Protein AF-A0A6B3EJN7-F1 (afdb_monomer_lite)

Sequence (71 aa):
LLIMTVEPGFGGQAFLDIMLPKIRRTRQLVAKHGLDLWVQVDGGVSAETVERCAEAGADVFVAGSAVYGAK

Secondary structure (DSSP, 8-state):
-EEESS-TT-SSPPP-GGGHHHHHHHHHHHHHTT-----EEESS-STTTHHHHHHTT--EE---HHHHT--

pLDDT: mean 94.47, std 6.94, range [54.19, 98.75]

Structure (mmCIF, N/CA/C/O backbone):
data_AF-A0A6B3EJN7-F1
#
_entry.id   AF-A0A6B3EJN7-F1
#
loop_
_atom_site.group_PDB
_atom_site.id
_atom_site.type_symbol
_atom_site.label_atom_id
_atom_site.label_alt_id
_atom_site.label_comp_id
_atom_site.label_asym_id
_atom_site.label_entity_id
_atom_site.label_seq_id
_atom_site.pdbx_PDB_ins_code
_atom_site.Cartn_x
_atom_site.Cartn_y
_atom_site.Cartn_z
_atom_site.occupancy
_atom_site.B_iso_or_equiv
_atom_site.auth_seq_id
_atom_site.auth_comp_id
_atom_site.auth_asym_id
_atom_site.auth_atom_id
_atom_site.pdbx_PDB_model_num
ATOM 1 N N . LEU A 1 1 ? -8.857 7.390 2.803 1.00 97.31 1 LEU A N 1
ATOM 2 C CA . LEU A 1 1 ? -7.593 8.132 3.032 1.00 97.31 1 LEU A CA 1
ATOM 3 C C . LEU A 1 1 ? -6.509 7.508 2.175 1.00 97.31 1 LEU A C 1
ATOM 5 O O . LEU A 1 1 ? -6.355 6.297 2.240 1.00 97.31 1 LEU A O 1
ATOM 9 N N . LEU A 1 2 ? -5.780 8.312 1.403 1.00 97.88 2 LEU A N 1
ATOM 10 C CA . LEU A 1 2 ? -4.675 7.853 0.561 1.00 97.88 2 LEU A CA 1
ATOM 11 C C . LEU A 1 2 ? -3.330 8.118 1.246 1.00 97.88 2 LEU A C 1
ATOM 13 O O . LEU A 1 2 ? -3.110 9.195 1.804 1.00 97.88 2 LEU A O 1
ATOM 17 N N . ILE A 1 3 ? -2.438 7.130 1.203 1.00 97.88 3 ILE A N 1
ATOM 18 C CA . ILE A 1 3 ? -1.063 7.207 1.694 1.00 97.88 3 ILE A CA 1
ATOM 19 C C . ILE A 1 3 ? -0.120 6.976 0.515 1.00 97.88 3 ILE A C 1
ATOM 21 O O . ILE A 1 3 ? -0.086 5.891 -0.060 1.00 97.88 3 ILE A O 1
ATOM 25 N N . MET A 1 4 ? 0.679 7.993 0.198 1.00 97.50 4 MET A N 1
ATOM 26 C CA . MET A 1 4 ? 1.794 7.847 -0.734 1.00 97.50 4 MET A CA 1
ATOM 27 C C . MET A 1 4 ? 2.886 6.991 -0.086 1.00 97.50 4 MET A C 1
ATOM 29 O O . MET A 1 4 ? 3.287 7.247 1.053 1.00 97.50 4 MET A O 1
ATOM 33 N N . THR A 1 5 ? 3.362 5.989 -0.815 1.00 96.88 5 THR A N 1
ATOM 34 C CA . THR A 1 5 ? 4.489 5.117 -0.439 1.00 96.88 5 THR A CA 1
ATOM 35 C C . THR A 1 5 ? 5.724 5.371 -1.302 1.00 96.88 5 THR A C 1
ATOM 37 O O . THR A 1 5 ? 6.635 4.557 -1.376 1.00 96.88 5 THR A O 1
ATOM 40 N N . VAL A 1 6 ? 5.752 6.543 -1.928 1.00 96.06 6 VAL A N 1
ATOM 41 C CA . VAL A 1 6 ? 6.852 7.134 -2.690 1.00 96.06 6 VAL A CA 1
ATOM 42 C C . VAL A 1 6 ? 6.836 8.640 -2.436 1.00 96.06 6 VAL A C 1
ATOM 44 O O . VAL A 1 6 ? 5.831 9.175 -1.955 1.00 96.06 6 VAL A O 1
ATOM 47 N N . GLU A 1 7 ? 7.910 9.338 -2.792 1.00 94.06 7 GLU A N 1
ATOM 48 C CA . GLU A 1 7 ? 7.865 10.799 -2.852 1.00 94.06 7 GLU A CA 1
ATOM 49 C C . GLU A 1 7 ? 6.919 11.248 -3.981 1.00 94.06 7 GLU A C 1
ATOM 51 O O . GLU A 1 7 ? 6.969 10.700 -5.084 1.00 94.06 7 GLU A O 1
ATOM 56 N N . PRO A 1 8 ? 6.017 12.213 -3.754 1.00 89.44 8 PRO A N 1
ATOM 57 C CA . PRO A 1 8 ? 5.090 12.657 -4.786 1.00 89.44 8 PRO A CA 1
ATOM 58 C C . PRO A 1 8 ? 5.821 13.386 -5.921 1.00 89.44 8 PRO A C 1
ATOM 60 O O . PRO A 1 8 ? 6.761 14.143 -5.696 1.00 89.44 8 PRO A O 1
ATOM 63 N N . GLY A 1 9 ? 5.345 13.199 -7.153 1.00 87.56 9 GLY A N 1
ATOM 64 C CA . GLY A 1 9 ? 5.812 13.953 -8.320 1.00 87.56 9 GLY A CA 1
ATOM 65 C C . GLY A 1 9 ? 5.832 13.129 -9.600 1.00 87.56 9 GLY A C 1
ATOM 66 O O . GLY A 1 9 ? 5.254 13.545 -10.600 1.00 87.56 9 GLY A O 1
ATOM 67 N N . PHE A 1 10 ? 6.444 11.941 -9.563 1.00 84.06 10 PHE A N 1
ATOM 68 C CA . PHE A 1 10 ? 6.656 11.113 -10.756 1.00 84.06 10 PHE A CA 1
ATOM 69 C C . PHE A 1 10 ? 6.315 9.634 -10.526 1.00 84.06 10 PHE A C 1
ATOM 71 O O . PHE A 1 10 ? 6.409 9.117 -9.413 1.00 84.06 10 PHE A O 1
ATOM 78 N N . GLY A 1 11 ? 5.935 8.934 -11.598 1.00 83.12 11 GLY A N 1
ATOM 79 C CA . GLY A 1 11 ? 5.739 7.481 -11.587 1.00 83.12 11 GLY A CA 1
ATOM 80 C C . GLY A 1 11 ? 7.060 6.704 -11.651 1.00 83.12 11 GLY A C 1
ATOM 81 O O . GLY A 1 11 ? 8.098 7.257 -11.999 1.00 83.12 11 GLY A O 1
ATOM 82 N N . GLY A 1 12 ? 7.021 5.406 -11.332 1.00 85.00 12 GLY A N 1
ATOM 83 C CA . GLY A 1 12 ? 8.186 4.511 -11.431 1.00 85.00 12 GLY A CA 1
ATOM 84 C C . GLY A 1 12 ? 9.194 4.609 -10.281 1.00 85.00 12 GLY A C 1
ATOM 85 O O . GLY A 1 12 ? 10.253 3.994 -10.343 1.00 85.00 12 GLY A O 1
ATOM 86 N N . GLN A 1 13 ? 8.875 5.363 -9.231 1.00 91.50 13 GLN A N 1
ATOM 87 C CA . GLN A 1 13 ? 9.713 5.461 -8.040 1.00 91.50 13 GLN A CA 1
ATOM 88 C C . GLN A 1 13 ? 9.628 4.195 -7.180 1.00 91.50 13 GLN A C 1
ATOM 90 O O . GLN A 1 13 ? 8.599 3.514 -7.141 1.00 91.50 13 GLN A O 1
ATOM 95 N N . ALA A 1 14 ? 10.725 3.898 -6.485 1.00 92.19 14 ALA A N 1
ATOM 96 C CA . ALA A 1 14 ? 10.826 2.746 -5.602 1.00 92.19 14 ALA A CA 1
ATOM 97 C C . ALA A 1 14 ? 9.947 2.911 -4.357 1.00 92.19 14 ALA A C 1
ATOM 99 O O . ALA A 1 14 ? 9.835 4.002 -3.799 1.00 92.19 14 ALA A O 1
ATOM 100 N N . PHE A 1 15 ? 9.361 1.800 -3.916 1.00 95.56 15 PHE A N 1
ATOM 101 C CA . PHE A 1 15 ? 8.546 1.735 -2.711 1.00 95.56 15 PHE A CA 1
ATOM 102 C C . PHE A 1 15 ? 9.351 2.108 -1.458 1.00 95.56 15 PHE A C 1
ATOM 104 O O . PHE A 1 15 ? 10.463 1.623 -1.248 1.00 95.56 15 PHE A O 1
ATOM 111 N N . LEU A 1 16 ? 8.766 2.941 -0.602 1.00 97.06 16 LEU A N 1
ATOM 112 C CA . LEU A 1 16 ? 9.341 3.380 0.663 1.00 97.06 16 LEU A CA 1
ATOM 113 C C . LEU A 1 16 ? 8.787 2.535 1.816 1.00 97.06 16 LEU A C 1
ATOM 115 O O . LEU A 1 16 ? 7.750 2.863 2.396 1.00 97.06 16 LEU A O 1
ATOM 119 N N . ASP A 1 17 ? 9.518 1.490 2.217 1.00 96.25 17 ASP A N 1
ATOM 120 C CA . ASP A 1 17 ? 9.150 0.608 3.343 1.00 96.25 17 ASP A CA 1
ATOM 121 C C . ASP A 1 17 ? 8.883 1.358 4.659 1.00 96.25 17 ASP A C 1
ATOM 123 O O . ASP A 1 17 ? 8.051 0.947 5.472 1.00 96.25 17 ASP A O 1
ATOM 127 N N . ILE A 1 18 ? 9.518 2.519 4.841 1.00 97.31 18 ILE A N 1
ATOM 128 C CA . ILE A 1 18 ? 9.287 3.424 5.975 1.00 97.31 18 ILE A CA 1
ATOM 129 C C . ILE A 1 18 ? 7.829 3.918 6.074 1.00 97.31 18 ILE A C 1
ATOM 131 O O . ILE A 1 18 ? 7.419 4.418 7.123 1.00 97.31 18 ILE A O 1
ATOM 135 N N . ME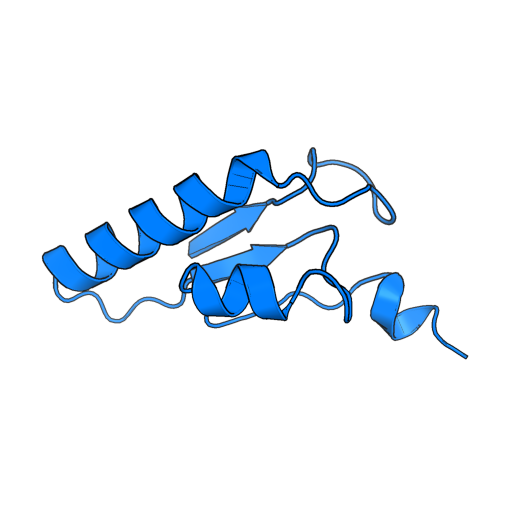T A 1 19 ? 7.010 3.748 5.030 1.00 98.12 19 MET A N 1
ATOM 136 C CA . MET A 1 19 ? 5.583 4.081 5.049 1.00 98.12 19 MET A CA 1
ATOM 137 C C . MET A 1 19 ? 4.684 2.955 5.585 1.00 98.12 19 MET A C 1
ATOM 139 O O . MET A 1 19 ? 3.555 3.241 5.991 1.00 98.12 19 MET A O 1
ATOM 143 N N . LEU A 1 20 ? 5.158 1.707 5.704 1.00 98.31 20 LEU A N 1
ATOM 144 C CA . LEU A 1 20 ? 4.356 0.607 6.272 1.00 98.31 20 LEU A CA 1
ATOM 145 C C . LEU A 1 20 ? 3.853 0.899 7.704 1.00 98.31 20 LEU A C 1
ATOM 147 O O . LEU A 1 20 ? 2.664 0.690 7.972 1.00 98.31 20 LEU A O 1
ATOM 151 N N . PRO A 1 21 ? 4.667 1.447 8.634 1.00 98.50 21 PRO A N 1
ATOM 152 C CA . PRO A 1 21 ? 4.176 1.865 9.948 1.00 98.50 21 PRO A CA 1
ATOM 153 C C . PRO A 1 21 ? 3.065 2.923 9.8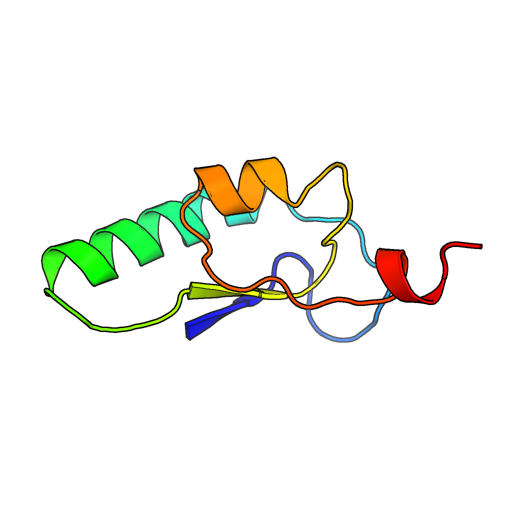79 1.00 98.50 21 PRO A C 1
ATOM 155 O O . PRO A 1 21 ? 2.150 2.903 10.705 1.00 98.50 21 PRO A O 1
ATOM 158 N N . LYS A 1 22 ? 3.097 3.820 8.884 1.00 98.31 22 LYS A N 1
ATOM 159 C CA . LYS A 1 22 ? 2.068 4.852 8.682 1.00 98.31 22 LYS A CA 1
ATOM 160 C C . LYS A 1 22 ? 0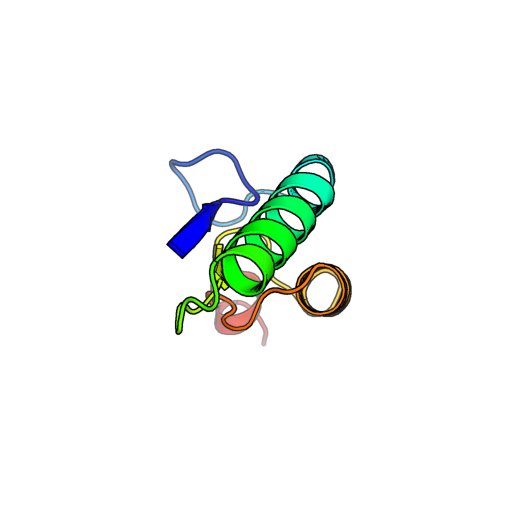.735 4.239 8.250 1.00 98.31 22 LYS A C 1
ATOM 162 O O . LYS A 1 22 ? -0.311 4.667 8.744 1.00 98.31 22 LYS A O 1
ATOM 167 N N . ILE A 1 23 ? 0.765 3.209 7.402 1.00 98.62 23 ILE A N 1
ATOM 168 C CA . ILE A 1 23 ? -0.430 2.446 7.008 1.00 98.62 23 ILE A CA 1
ATOM 169 C C . ILE A 1 23 ? -1.021 1.739 8.236 1.00 98.62 23 ILE A C 1
ATOM 171 O O . ILE A 1 23 ? -2.193 1.953 8.553 1.00 98.62 23 ILE A O 1
ATOM 175 N N . ARG A 1 24 ? -0.195 1.023 9.016 1.00 98.75 24 ARG A N 1
ATOM 176 C CA . ARG A 1 24 ? -0.640 0.353 10.258 1.00 98.75 24 ARG 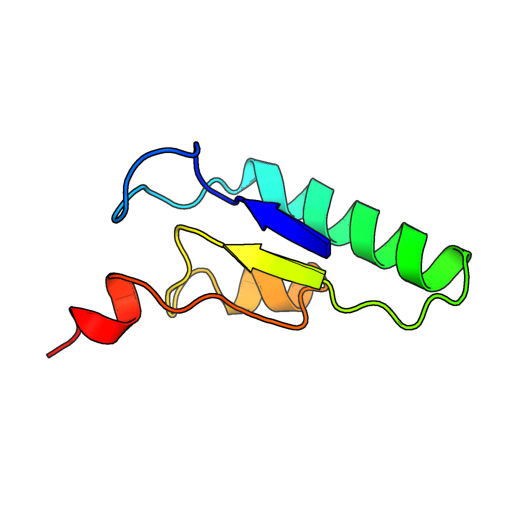A CA 1
ATOM 177 C C . ARG A 1 24 ? -1.262 1.328 11.246 1.00 98.75 24 ARG A C 1
ATOM 179 O O . ARG A 1 24 ? -2.340 1.078 11.786 1.00 98.75 24 ARG A O 1
ATOM 186 N N . ARG A 1 25 ? -0.602 2.466 11.469 1.00 98.62 25 ARG A N 1
ATOM 187 C CA . ARG A 1 25 ? -1.098 3.494 12.384 1.00 98.62 25 ARG A CA 1
ATOM 188 C C . ARG A 1 25 ? -2.435 4.057 11.919 1.00 98.62 25 ARG A C 1
ATOM 190 O O . ARG A 1 25 ? -3.333 4.250 12.736 1.00 98.62 25 ARG A O 1
ATOM 197 N N . THR A 1 26 ? -2.574 4.280 10.618 1.00 98.56 26 THR A N 1
ATOM 198 C CA . THR A 1 26 ? -3.830 4.718 10.010 1.00 98.56 26 THR A CA 1
ATOM 199 C C . THR A 1 26 ? -4.940 3.698 10.242 1.00 98.56 26 THR A C 1
ATOM 201 O O . THR A 1 26 ? -5.987 4.069 10.768 1.00 98.56 26 THR A O 1
ATOM 204 N N . ARG A 1 27 ? -4.703 2.412 9.953 1.00 98.62 27 ARG A N 1
ATOM 205 C CA . ARG A 1 27 ? -5.686 1.342 10.188 1.00 98.62 27 ARG A CA 1
ATOM 206 C C . ARG A 1 27 ? -6.129 1.275 11.649 1.00 98.62 27 ARG A C 1
ATOM 208 O O . ARG A 1 27 ? -7.321 1.183 11.927 1.00 98.62 27 ARG A O 1
ATOM 215 N N . GLN A 1 28 ? -5.187 1.380 12.586 1.00 98.56 28 GLN A N 1
ATOM 216 C CA . GLN A 1 28 ? -5.500 1.409 14.017 1.00 98.56 28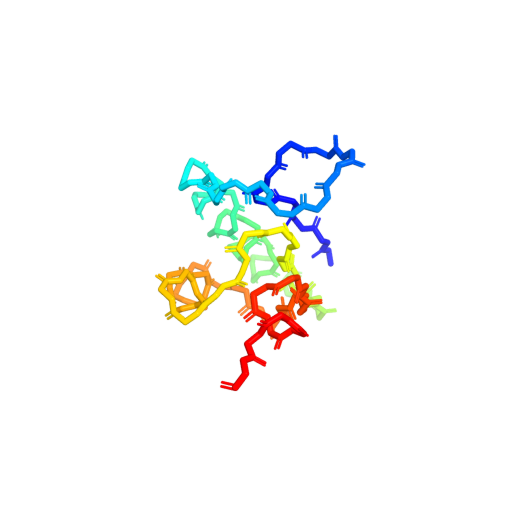 GLN A CA 1
ATOM 217 C C . GLN A 1 28 ? -6.391 2.597 14.394 1.00 98.56 28 GLN A C 1
ATOM 219 O O . GLN A 1 28 ? -7.286 2.443 15.219 1.00 98.56 28 GLN A O 1
ATOM 224 N N . LEU A 1 29 ? -6.160 3.778 13.811 1.00 98.50 29 LEU A N 1
ATOM 225 C CA . LEU A 1 29 ? -6.989 4.959 14.060 1.00 98.50 29 LEU A CA 1
ATOM 226 C C . LEU A 1 29 ? -8.392 4.799 13.465 1.00 98.50 29 LEU A C 1
ATOM 228 O O . LEU A 1 29 ? -9.365 5.097 14.152 1.00 98.50 29 LEU A O 1
ATOM 232 N N . VAL A 1 30 ? -8.502 4.272 12.244 1.00 98.50 30 VAL A N 1
ATOM 233 C CA . VAL A 1 30 ? -9.792 3.954 11.607 1.00 98.50 30 VAL A CA 1
ATOM 234 C C . VAL A 1 30 ? -10.611 3.021 12.499 1.00 98.50 30 VAL A C 1
ATOM 236 O O . VAL A 1 30 ? -11.743 3.348 12.849 1.00 98.50 30 VAL A O 1
ATOM 239 N N . ALA A 1 31 ? -10.007 1.919 12.955 1.00 98.19 31 ALA A N 1
ATOM 240 C CA . ALA A 1 31 ? -10.662 0.958 13.838 1.00 98.19 31 ALA A CA 1
ATOM 241 C C . ALA A 1 31 ? -11.021 1.566 15.204 1.00 98.19 31 ALA A C 1
ATOM 243 O O . ALA A 1 31 ? -12.145 1.409 15.673 1.00 98.19 31 ALA A O 1
ATOM 244 N N . LYS A 1 32 ? -10.095 2.311 15.827 1.00 98.50 32 LYS A N 1
ATOM 245 C CA . LYS A 1 32 ? -10.310 2.969 17.129 1.00 98.50 32 LYS A CA 1
ATOM 246 C C . LYS A 1 32 ? -11.523 3.900 17.118 1.00 98.50 32 LYS A C 1
ATOM 248 O O . LYS A 1 32 ? -12.199 4.027 18.134 1.00 98.50 32 LYS A O 1
ATOM 253 N N . HIS A 1 33 ? -11.759 4.576 15.999 1.00 98.25 33 HIS A N 1
ATOM 254 C CA . HIS A 1 33 ? -12.848 5.534 15.850 1.00 98.25 33 HIS A CA 1
ATOM 255 C C . HIS A 1 33 ? -14.093 4.943 15.172 1.00 98.25 33 HIS A C 1
ATOM 257 O O . HIS A 1 33 ? -15.052 5.679 14.963 1.00 98.25 33 HIS A O 1
ATOM 263 N N . GLY A 1 34 ? -14.098 3.643 14.847 1.00 98.00 34 GLY A N 1
ATOM 264 C CA . GLY A 1 34 ? -15.227 2.979 14.188 1.00 98.00 34 GLY A CA 1
ATOM 265 C C . GLY A 1 34 ? -15.577 3.590 12.830 1.00 98.00 34 GLY A C 1
ATOM 266 O O . GLY A 1 34 ? -16.749 3.653 12.473 1.00 98.00 34 GLY A O 1
ATOM 267 N N . LEU A 1 35 ? -14.578 4.105 12.107 1.00 98.25 35 LEU A N 1
ATOM 268 C CA . LEU A 1 35 ? -14.800 4.794 10.840 1.00 98.25 35 LEU A CA 1
ATOM 269 C C . LEU A 1 35 ? -14.973 3.782 9.709 1.00 98.25 35 LEU A C 1
ATOM 271 O O . LEU A 1 35 ? -14.130 2.903 9.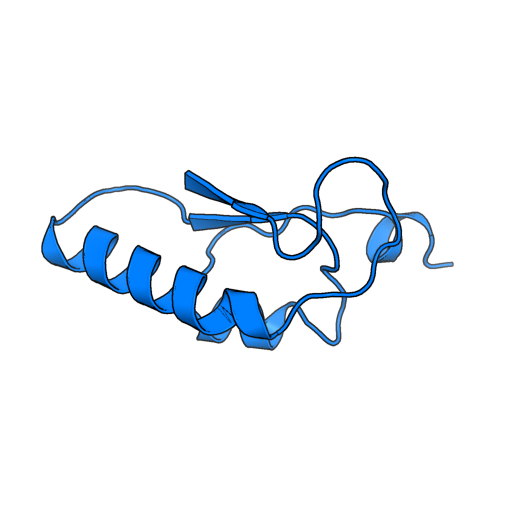528 1.00 98.25 35 LEU A O 1
ATOM 275 N N . ASP A 1 36 ? -16.008 3.973 8.898 1.00 97.75 36 ASP A N 1
ATOM 276 C CA . ASP A 1 36 ? -16.111 3.331 7.591 1.00 97.75 36 ASP A CA 1
ATOM 277 C C . ASP A 1 36 ? -15.252 4.112 6.587 1.00 97.75 36 ASP A C 1
ATOM 279 O O . ASP A 1 36 ? -15.699 5.054 5.930 1.00 97.75 36 ASP A O 1
ATOM 283 N N . LEU A 1 37 ? -13.951 3.815 6.584 1.00 97.81 37 LEU A N 1
ATOM 284 C CA . LEU A 1 37 ? -12.971 4.522 5.773 1.00 97.81 37 LEU A CA 1
ATOM 285 C C . LEU A 1 37 ? -11.980 3.551 5.142 1.00 97.81 37 LEU A C 1
ATOM 287 O O . LEU A 1 37 ? -11.242 2.851 5.837 1.00 97.81 37 LEU A O 1
ATOM 291 N N . TRP A 1 38 ? -11.899 3.600 3.814 1.00 98.19 38 TRP A N 1
ATOM 292 C CA . TRP A 1 38 ? -10.897 2.855 3.067 1.00 98.19 38 TRP A CA 1
ATOM 293 C C . TRP A 1 38 ? -9.514 3.497 3.178 1.00 98.19 38 TRP A C 1
ATOM 295 O O . TRP A 1 38 ? -9.356 4.717 3.022 1.00 98.19 38 TRP A O 1
ATOM 305 N N . VAL A 1 39 ? -8.502 2.671 3.423 1.00 98.56 39 VAL A N 1
ATOM 306 C CA . VAL A 1 39 ? -7.086 3.050 3.418 1.00 98.56 39 VAL A CA 1
ATOM 307 C C . VAL A 1 39 ? -6.492 2.650 2.074 1.00 98.56 39 VAL A C 1
ATOM 309 O O . VAL A 1 39 ? -6.369 1.471 1.760 1.00 98.56 39 VAL A O 1
ATOM 312 N N . GLN A 1 40 ? -6.127 3.646 1.278 1.00 98.44 40 GLN A N 1
ATOM 313 C CA . GLN A 1 40 ? -5.547 3.470 -0.045 1.00 98.44 40 GLN A CA 1
ATOM 314 C C . GLN A 1 40 ? -4.037 3.703 -0.004 1.00 98.44 40 GLN A C 1
ATOM 316 O O . GLN A 1 40 ? -3.574 4.606 0.697 1.00 98.44 40 GLN A O 1
ATOM 321 N N . VAL A 1 41 ? -3.283 2.931 -0.782 1.00 98.06 41 VAL A N 1
ATOM 322 C CA . VAL A 1 41 ? -1.843 3.130 -0.998 1.00 98.06 41 VAL A CA 1
ATOM 323 C C . VAL A 1 41 ? -1.556 3.477 -2.453 1.00 98.06 41 VAL A C 1
ATOM 325 O O . VAL A 1 41 ? -2.137 2.881 -3.363 1.00 98.06 41 VAL A O 1
ATOM 328 N N . ASP A 1 42 ? -0.667 4.446 -2.655 1.00 96.25 42 ASP A N 1
ATOM 329 C CA . ASP A 1 42 ? -0.272 4.942 -3.974 1.00 96.25 42 ASP A CA 1
ATOM 330 C C . ASP A 1 42 ? 1.256 5.054 -4.101 1.00 96.25 42 ASP A C 1
ATOM 332 O O . ASP A 1 42 ? 1.952 5.428 -3.152 1.00 96.25 42 ASP A O 1
ATOM 336 N N . GLY A 1 43 ? 1.771 4.711 -5.281 1.00 95.69 43 GLY A N 1
ATOM 337 C CA . GLY A 1 43 ? 3.193 4.630 -5.610 1.00 95.69 43 GLY A CA 1
ATOM 338 C C . GLY A 1 43 ? 3.835 3.286 -5.265 1.00 95.69 43 GLY A C 1
ATOM 339 O O . GLY A 1 43 ? 3.489 2.660 -4.277 1.00 95.69 43 GLY A O 1
ATOM 340 N N . GLY A 1 44 ? 4.768 2.806 -6.091 1.00 93.50 44 GLY A N 1
ATOM 341 C CA . GLY A 1 44 ? 5.583 1.621 -5.778 1.00 93.50 44 GLY A CA 1
ATOM 342 C C . GLY A 1 44 ? 4.831 0.293 -5.558 1.00 93.50 44 GLY A C 1
ATOM 343 O O . GLY A 1 44 ? 5.444 -0.670 -5.098 1.00 93.50 44 GLY A O 1
ATOM 344 N N . VAL A 1 45 ? 3.530 0.208 -5.864 1.00 95.00 45 VAL A N 1
ATOM 345 C CA . VAL A 1 45 ? 2.729 -1.021 -5.722 1.00 95.00 45 VAL A CA 1
ATOM 346 C C . VAL A 1 45 ? 3.064 -2.005 -6.848 1.00 95.00 45 VAL A C 1
ATOM 348 O O . VAL A 1 45 ? 2.890 -1.694 -8.025 1.00 95.00 45 VAL A O 1
ATOM 351 N N . SER A 1 46 ? 3.507 -3.206 -6.482 1.00 94.25 46 SER A N 1
ATOM 352 C CA . SER A 1 46 ? 3.835 -4.333 -7.361 1.00 94.25 46 SER A CA 1
ATOM 353 C C . SER A 1 46 ? 3.514 -5.661 -6.660 1.00 94.25 46 SER A C 1
ATOM 355 O O . SER A 1 46 ? 3.101 -5.669 -5.498 1.00 94.25 46 SER A O 1
ATOM 357 N N . ALA A 1 47 ? 3.747 -6.795 -7.330 1.00 93.38 47 ALA A N 1
ATOM 358 C CA . ALA A 1 47 ? 3.604 -8.122 -6.722 1.00 93.38 47 ALA A CA 1
ATOM 359 C C . ALA A 1 47 ? 4.468 -8.306 -5.454 1.00 93.38 47 ALA A C 1
ATOM 361 O O . ALA A 1 47 ? 4.086 -9.046 -4.557 1.00 93.38 47 ALA A O 1
ATOM 362 N N . GLU A 1 48 ? 5.595 -7.598 -5.345 1.00 92.94 48 GLU A N 1
ATOM 363 C CA . GLU A 1 48 ? 6.518 -7.697 -4.205 1.00 92.94 48 GLU A CA 1
ATOM 364 C C . GLU A 1 48 ? 6.121 -6.804 -3.014 1.00 92.94 48 GLU A C 1
ATOM 366 O O . GLU A 1 48 ? 6.610 -6.983 -1.894 1.00 92.94 48 GLU A O 1
ATOM 371 N N . THR A 1 49 ? 5.296 -5.777 -3.233 1.00 96.00 49 THR A N 1
ATOM 372 C CA . THR A 1 49 ? 4.964 -4.759 -2.213 1.00 96.00 49 THR A CA 1
ATOM 373 C C . THR A 1 49 ? 3.502 -4.805 -1.782 1.00 96.00 49 THR A C 1
ATOM 375 O O . THR A 1 49 ? 3.187 -4.382 -0.666 1.00 96.00 49 THR A O 1
ATOM 378 N N . VAL A 1 50 ? 2.612 -5.349 -2.620 1.00 96.81 50 VAL A N 1
ATOM 379 C CA . VAL A 1 50 ? 1.166 -5.394 -2.361 1.00 96.81 50 VAL A CA 1
ATOM 380 C C . VAL A 1 50 ? 0.827 -6.173 -1.089 1.00 96.81 50 VAL A C 1
ATOM 382 O O . VAL A 1 50 ? 0.056 -5.675 -0.273 1.00 96.81 50 VAL A O 1
ATOM 385 N N . GLU A 1 51 ? 1.459 -7.329 -0.865 1.00 97.69 51 GLU A N 1
ATOM 386 C CA . GLU A 1 51 ? 1.211 -8.169 0.315 1.00 97.69 51 GLU A CA 1
ATOM 387 C C . GLU A 1 51 ? 1.583 -7.432 1.606 1.00 97.69 51 GLU A C 1
ATOM 389 O O . GLU A 1 51 ? 0.758 -7.300 2.506 1.00 97.69 51 GLU A O 1
ATOM 394 N N . ARG A 1 52 ? 2.766 -6.806 1.649 1.00 97.69 52 ARG A N 1
ATOM 395 C CA . ARG A 1 52 ? 3.210 -5.990 2.793 1.00 97.69 52 ARG A CA 1
ATOM 396 C C . ARG A 1 52 ? 2.253 -4.833 3.093 1.00 97.69 52 ARG A C 1
ATOM 398 O O . ARG A 1 52 ? 2.014 -4.509 4.258 1.00 97.69 52 ARG A O 1
ATOM 405 N N . CYS A 1 53 ? 1.701 -4.195 2.059 1.00 98.19 53 CYS A N 1
ATOM 406 C CA . CYS A 1 53 ? 0.716 -3.125 2.221 1.00 98.19 53 CYS A CA 1
ATOM 407 C C . CYS A 1 53 ? -0.631 -3.654 2.738 1.00 98.19 53 CYS A C 1
ATOM 409 O O . CYS A 1 53 ? -1.236 -3.024 3.610 1.00 98.19 53 CYS A O 1
ATOM 411 N N . ALA A 1 54 ? -1.081 -4.807 2.237 1.00 98.31 54 ALA A N 1
ATOM 412 C CA . ALA A 1 54 ? -2.295 -5.477 2.695 1.00 98.31 54 ALA A CA 1
ATOM 413 C C . ALA A 1 54 ? -2.175 -5.889 4.170 1.00 98.31 54 ALA A C 1
ATOM 415 O O . ALA A 1 54 ? -3.029 -5.533 4.981 1.00 98.31 54 ALA A O 1
ATOM 416 N N . GLU A 1 55 ? -1.064 -6.523 4.554 1.00 98.31 55 GLU A N 1
ATOM 417 C CA . GLU A 1 55 ? -0.747 -6.870 5.946 1.00 98.31 55 GLU A CA 1
ATOM 418 C C . GLU A 1 55 ? -0.662 -5.638 6.857 1.00 98.31 55 GLU A C 1
ATOM 420 O O . GLU A 1 55 ? -1.023 -5.684 8.035 1.00 98.31 55 GLU A O 1
ATOM 425 N N . ALA A 1 56 ? -0.191 -4.504 6.329 1.00 98.38 56 ALA A N 1
ATOM 426 C CA . ALA A 1 56 ? -0.181 -3.240 7.055 1.00 98.38 56 ALA A CA 1
ATOM 427 C C . ALA A 1 56 ? -1.588 -2.631 7.229 1.00 98.38 56 ALA A C 1
ATOM 429 O O . ALA A 1 56 ? -1.758 -1.729 8.054 1.00 98.38 56 ALA A O 1
ATOM 430 N N . GLY A 1 57 ? -2.591 -3.128 6.504 1.00 98.38 57 GLY A N 1
ATOM 431 C CA . GLY A 1 57 ? -3.993 -2.742 6.630 1.00 98.38 57 GLY A CA 1
ATOM 432 C C . GLY A 1 57 ? -4.499 -1.798 5.541 1.00 98.38 57 GLY A C 1
ATOM 433 O O . GLY A 1 57 ? -5.413 -1.020 5.823 1.00 98.38 57 GLY A O 1
ATOM 434 N N . ALA A 1 58 ? -3.911 -1.816 4.344 1.00 98.50 58 ALA A N 1
ATOM 435 C CA . ALA A 1 58 ? -4.477 -1.158 3.164 1.00 98.50 58 ALA A CA 1
ATOM 436 C C . ALA A 1 58 ? -5.640 -1.977 2.567 1.00 98.50 58 ALA A C 1
ATOM 438 O O . ALA A 1 58 ? -5.575 -3.202 2.536 1.00 98.50 58 ALA A O 1
ATOM 439 N N . ASP A 1 59 ? -6.671 -1.293 2.064 1.00 98.38 59 ASP A N 1
ATOM 440 C CA . ASP A 1 59 ? -7.816 -1.903 1.365 1.00 98.38 59 ASP A CA 1
ATOM 441 C C . ASP A 1 59 ? -7.727 -1.724 -0.155 1.00 98.38 59 ASP A C 1
ATOM 443 O O . ASP A 1 59 ? -8.220 -2.552 -0.918 1.00 98.38 59 ASP A O 1
ATOM 447 N N . VAL A 1 60 ? -7.140 -0.608 -0.601 1.00 98.19 60 VAL A N 1
ATOM 448 C CA . VAL A 1 60 ? -7.113 -0.202 -2.011 1.00 98.19 60 VAL A CA 1
ATOM 449 C C . VAL A 1 60 ? -5.678 0.059 -2.448 1.00 98.19 60 VAL A C 1
ATOM 451 O O . VAL A 1 60 ? -4.930 0.767 -1.775 1.00 98.19 60 VAL A O 1
ATOM 454 N N . PHE A 1 61 ? -5.315 -0.459 -3.617 1.00 97.62 61 PHE A N 1
ATOM 455 C CA . PHE A 1 61 ? -3.967 -0.374 -4.170 1.00 97.62 61 PHE A CA 1
ATOM 456 C C . PHE A 1 61 ? -4.016 0.323 -5.529 1.00 97.62 61 PHE A C 1
ATOM 458 O O . PHE A 1 61 ? -4.704 -0.141 -6.440 1.00 97.62 61 PHE A O 1
ATOM 465 N N . VAL A 1 62 ? -3.322 1.453 -5.671 1.00 96.00 62 VAL A N 1
ATOM 466 C CA . VAL A 1 62 ? -3.297 2.193 -6.939 1.00 96.00 62 VAL A CA 1
ATOM 467 C C . VAL A 1 62 ? -2.355 1.497 -7.919 1.00 96.00 62 VAL A C 1
ATOM 469 O O . VAL A 1 62 ? -1.148 1.409 -7.696 1.00 96.00 62 VAL A O 1
ATOM 472 N N . ALA A 1 63 ? -2.918 0.996 -9.019 1.00 93.00 63 ALA A N 1
ATOM 473 C CA . ALA A 1 63 ? -2.153 0.399 -10.105 1.00 93.00 63 ALA A CA 1
ATOM 474 C C . ALA A 1 63 ? -1.426 1.482 -10.912 1.00 93.00 63 ALA A C 1
ATOM 476 O O . ALA A 1 63 ? -2.034 2.449 -11.370 1.00 93.00 63 ALA A O 1
ATOM 477 N N . GLY A 1 64 ? -0.126 1.286 -11.121 1.00 89.19 64 GLY A N 1
ATOM 478 C CA . GLY A 1 64 ? 0.722 2.188 -11.895 1.00 89.19 64 GLY A CA 1
ATOM 479 C C . GLY A 1 64 ? 1.587 1.443 -12.905 1.00 89.19 64 GLY A C 1
ATOM 480 O O . GLY A 1 64 ? 1.190 0.418 -13.463 1.00 89.19 64 GLY A O 1
ATOM 481 N N . SER A 1 65 ? 2.802 1.945 -13.120 1.00 86.94 65 SER A N 1
ATOM 482 C CA . SER A 1 65 ? 3.754 1.405 -14.099 1.00 86.94 65 SER A CA 1
ATOM 483 C C . SER A 1 65 ? 4.055 -0.086 -13.923 1.00 86.94 65 SER A C 1
ATOM 485 O O . SER A 1 65 ? 4.277 -0.767 -14.914 1.00 86.94 65 SER A O 1
ATOM 487 N N . ALA A 1 66 ? 4.025 -0.613 -12.695 1.00 86.19 66 ALA A N 1
ATOM 488 C CA . ALA A 1 66 ? 4.248 -2.037 -12.437 1.00 86.19 66 ALA A CA 1
ATOM 489 C C . ALA A 1 66 ? 3.164 -2.947 -13.044 1.00 86.19 66 ALA A C 1
ATOM 491 O O . ALA A 1 66 ? 3.455 -4.089 -13.377 1.00 86.19 66 ALA A O 1
ATOM 492 N N . VAL A 1 67 ? 1.933 -2.449 -13.201 1.00 85.69 67 VAL A N 1
ATOM 493 C CA . VAL A 1 67 ? 0.815 -3.202 -13.793 1.00 85.69 67 VAL A CA 1
ATOM 494 C C . VAL A 1 67 ? 0.721 -2.921 -15.290 1.00 85.69 67 VAL A C 1
ATOM 496 O O . VAL A 1 67 ? 0.698 -3.846 -16.090 1.00 85.69 67 VAL A O 1
ATOM 499 N N . TYR A 1 68 ? 0.718 -1.646 -15.687 1.00 86.69 68 TYR A N 1
ATOM 500 C CA . TYR A 1 68 ? 0.531 -1.260 -17.093 1.00 86.69 68 TYR A CA 1
ATOM 501 C C . TYR A 1 68 ? 1.797 -1.385 -17.954 1.00 86.69 68 TYR A C 1
ATOM 503 O O . TYR A 1 68 ? 1.719 -1.301 -19.176 1.00 86.69 68 TYR A O 1
ATOM 511 N N . GLY A 1 69 ? 2.964 -1.554 -17.328 1.00 80.62 69 GLY A N 1
ATOM 512 C CA . GLY A 1 69 ? 4.232 -1.837 -18.002 1.00 80.62 69 GLY A CA 1
ATOM 513 C C . GLY A 1 69 ? 4.600 -3.322 -18.037 1.00 80.62 69 GLY A C 1
ATOM 514 O O . GLY A 1 69 ? 5.581 -3.673 -18.694 1.00 80.62 69 GLY A O 1
ATOM 515 N N . ALA A 1 70 ? 3.849 -4.186 -17.345 1.00 76.81 70 ALA A N 1
ATOM 516 C CA . ALA A 1 70 ? 4.026 -5.631 -17.430 1.00 76.81 70 ALA A CA 1
ATOM 517 C C . ALA A 1 70 ? 3.575 -6.118 -18.819 1.00 76.81 70 ALA A C 1
ATOM 519 O O . ALA A 1 70 ? 2.510 -5.727 -19.298 1.00 76.81 70 ALA A O 1
ATOM 520 N N . LYS A 1 71 ? 4.415 -6.922 -19.477 1.00 54.19 71 LYS A N 1
ATOM 521 C CA . LYS A 1 71 ? 4.116 -7.568 -20.763 1.00 54.19 71 LYS A CA 1
ATOM 522 C C . LYS A 1 71 ? 3.658 -8.998 -20.551 1.00 54.19 71 LYS A C 1
ATOM 524 O O . LYS A 1 71 ? 4.249 -9.655 -19.666 1.00 54.19 71 LYS A O 1
#

Foldseek 3Di:
DEDEQAPPDDAPGAGNPVCLLVLLVVQVVCVVVVHPDAYEYDHRDAPVCVVSSVVSPHDYYDDDCRVVVDD

Radius of gyration: 12.2 Å; chains: 1; bounding box: 27×22×38 Å